Protein AF-A0A8S4SKI9-F1 (afdb_monomer)

Secondary structure (DSSP, 8-state):
---------------------------S-----TT---------------------TT--PPP---TT-TTHHHHHHHHHHHHHHHHHHHHHHHHHHHHHHHHHHHHHHHHHHHHHHHHHHHHHHHHHHHHHHHHHHHHHHHHHHH--

Structure (mmCIF, N/CA/C/O backbone):
data_AF-A0A8S4SKI9-F1
#
_entry.id   AF-A0A8S4SKI9-F1
#
loop_
_atom_site.group_PDB
_atom_site.id
_atom_site.type_symbol
_atom_site.label_atom_id
_atom_site.label_alt_id
_atom_site.label_comp_id
_atom_site.label_asym_id
_atom_site.label_entity_id
_atom_site.label_seq_id
_atom_site.pdbx_PDB_ins_code
_atom_site.Cartn_x
_atom_site.Cartn_y
_atom_site.Cartn_z
_atom_site.occupancy
_atom_site.B_iso_or_equiv
_atom_site.auth_seq_id
_atom_site.auth_comp_id
_atom_site.auth_asym_id
_atom_site.auth_atom_id
_atom_site.pdbx_PDB_model_num
ATOM 1 N N . MET A 1 1 ? -45.650 32.941 34.824 1.00 40.97 1 MET A N 1
ATOM 2 C CA . MET A 1 1 ? -46.420 32.309 33.735 1.00 40.97 1 MET A CA 1
ATOM 3 C C . MET A 1 1 ? -45.486 32.215 32.542 1.00 40.97 1 MET A C 1
ATOM 5 O O . MET A 1 1 ? -45.121 33.245 31.994 1.00 40.97 1 MET A O 1
ATOM 9 N N . ALA A 1 2 ? -44.969 31.018 32.274 1.00 40.62 2 ALA A N 1
ATOM 10 C CA . ALA A 1 2 ? -44.088 30.739 31.146 1.00 40.62 2 ALA A CA 1
ATOM 11 C C . ALA A 1 2 ? -44.945 30.420 29.910 1.00 40.62 2 ALA A C 1
ATOM 13 O O . ALA A 1 2 ? -45.910 29.674 30.041 1.00 40.62 2 ALA A O 1
ATOM 14 N N . ALA A 1 3 ? -44.603 30.991 28.757 1.00 43.38 3 ALA A N 1
ATOM 15 C CA . ALA A 1 3 ? -45.062 30.571 27.429 1.00 43.38 3 ALA A CA 1
ATOM 16 C C . ALA A 1 3 ? -44.058 31.150 26.411 1.00 43.38 3 ALA A C 1
ATOM 18 O O . ALA A 1 3 ? -44.014 32.356 26.197 1.00 43.38 3 ALA A O 1
ATOM 19 N N . GLU A 1 4 ? -42.989 30.409 26.123 1.00 47.56 4 GLU A N 1
ATOM 20 C CA . GLU A 1 4 ? -42.808 29.602 24.902 1.00 47.56 4 GLU A CA 1
ATOM 21 C C . GLU A 1 4 ? -42.239 30.415 23.726 1.00 47.56 4 GLU A C 1
ATOM 23 O O . GLU A 1 4 ? -42.942 31.029 22.931 1.00 47.56 4 GLU A O 1
ATOM 28 N N . PHE A 1 5 ? -40.906 30.387 23.624 1.00 45.38 5 PHE A N 1
ATOM 29 C CA . PHE A 1 5 ? -40.155 30.780 22.436 1.00 45.38 5 PHE A CA 1
ATOM 30 C C . PHE A 1 5 ? -40.165 29.586 21.472 1.00 45.38 5 PHE A C 1
ATOM 32 O O . PHE A 1 5 ? -39.413 28.626 21.644 1.00 45.38 5 PHE A O 1
ATOM 39 N N . SER A 1 6 ? -41.066 29.599 20.490 1.00 50.16 6 SER A N 1
ATOM 40 C CA . SER A 1 6 ? -41.188 28.533 19.495 1.00 50.16 6 SER A CA 1
ATOM 41 C C . SER A 1 6 ? -40.003 28.567 18.522 1.00 50.16 6 SER A C 1
ATOM 43 O O . SER A 1 6 ? -40.017 29.283 17.519 1.00 50.16 6 SER A O 1
ATOM 45 N N . ALA A 1 7 ? -38.961 27.790 18.812 1.00 52.97 7 ALA A N 1
ATOM 46 C CA . ALA A 1 7 ? -37.891 27.522 17.862 1.00 52.97 7 ALA A CA 1
ATOM 47 C C . ALA A 1 7 ? -38.404 26.553 16.781 1.00 52.97 7 ALA A C 1
ATOM 49 O O . ALA A 1 7 ? -38.534 25.350 17.009 1.00 52.97 7 ALA A O 1
ATOM 50 N N . ASN A 1 8 ? -38.687 27.088 15.590 1.00 53.34 8 ASN A N 1
ATOM 51 C CA . ASN A 1 8 ? -38.921 26.309 14.375 1.00 53.34 8 ASN A CA 1
ATOM 52 C C . ASN A 1 8 ? -37.626 25.594 13.969 1.00 53.34 8 ASN A C 1
ATOM 54 O O . ASN A 1 8 ? -36.826 26.105 13.186 1.00 53.34 8 ASN A O 1
ATOM 58 N N . ILE A 1 9 ? -37.402 24.401 14.514 1.00 46.56 9 ILE A N 1
ATOM 59 C CA . ILE A 1 9 ? -36.329 23.517 14.065 1.00 46.56 9 ILE A CA 1
ATOM 60 C C . ILE A 1 9 ? -36.871 22.735 12.871 1.00 46.56 9 ILE A C 1
ATOM 62 O O . ILE A 1 9 ? -37.560 21.724 13.023 1.00 46.56 9 ILE A O 1
ATOM 66 N N . SER A 1 10 ? -36.567 23.225 11.671 1.00 52.53 10 SER A N 1
ATOM 67 C CA . SER A 1 10 ? -36.769 22.501 10.417 1.00 52.53 10 SER A CA 1
ATOM 68 C C . SER A 1 10 ? -36.073 21.143 10.502 1.00 52.53 10 SER A C 1
ATOM 70 O O . SER A 1 10 ? -34.849 21.044 10.424 1.00 52.53 10 SER A O 1
ATOM 72 N N . ARG A 1 11 ? -36.856 20.078 10.688 1.00 50.38 11 ARG A N 1
ATOM 73 C CA . ARG A 1 11 ? -36.375 18.695 10.642 1.00 50.38 11 ARG A CA 1
ATOM 74 C C . ARG A 1 11 ? -36.027 18.365 9.193 1.00 50.38 11 ARG A C 1
ATOM 76 O O . ARG A 1 11 ? -36.901 18.008 8.407 1.00 50.38 11 ARG A O 1
ATOM 83 N N . SER A 1 12 ? -34.756 18.497 8.826 1.00 55.84 12 SER A N 1
ATOM 84 C CA . SER A 1 12 ? -34.256 17.923 7.582 1.00 55.84 12 SER A CA 1
ATOM 85 C C . SER A 1 12 ? -34.350 16.400 7.689 1.00 55.84 12 SER A C 1
ATOM 87 O O . SER A 1 12 ? -33.725 15.757 8.532 1.00 55.84 12 SER A O 1
ATOM 89 N N . SER A 1 13 ? -35.216 15.831 6.854 1.00 52.59 13 SER A N 1
ATOM 90 C CA . SER A 1 13 ? -35.359 14.396 6.631 1.00 52.59 13 SER A CA 1
ATOM 91 C C . SER A 1 13 ? -33.989 13.805 6.291 1.00 52.59 13 SER A C 1
ATOM 93 O O . SER A 1 13 ? -33.505 13.963 5.167 1.00 52.59 13 SER A O 1
ATOM 95 N N . ARG A 1 14 ? -33.351 13.127 7.254 1.00 56.81 14 ARG A N 1
ATOM 96 C CA . ARG A 1 14 ? -32.158 12.318 6.992 1.00 56.81 14 ARG A CA 1
ATOM 97 C C . ARG A 1 14 ? -32.567 11.207 6.035 1.00 56.81 14 ARG A C 1
ATOM 99 O O . ARG A 1 14 ? -33.349 10.329 6.380 1.00 56.81 14 ARG A O 1
ATOM 106 N N . LYS A 1 15 ? -32.070 11.298 4.807 1.00 54.28 15 LYS A N 1
ATOM 107 C CA . LYS A 1 15 ? -32.186 10.252 3.799 1.00 54.28 15 LYS A CA 1
ATOM 108 C C . LYS A 1 15 ? -31.424 9.040 4.343 1.00 54.28 15 LYS A C 1
ATOM 110 O O . LYS A 1 15 ? -30.226 9.156 4.594 1.00 54.28 15 LYS A O 1
ATOM 115 N N . ASN A 1 16 ? -32.127 7.937 4.596 1.00 48.81 16 ASN A N 1
ATOM 116 C CA . ASN A 1 16 ? -31.520 6.686 5.048 1.00 48.81 16 ASN A CA 1
ATOM 117 C C . ASN A 1 16 ? -30.411 6.289 4.066 1.00 48.81 16 ASN A C 1
ATOM 119 O O . ASN A 1 16 ? -30.659 6.180 2.864 1.00 48.81 16 ASN A O 1
ATOM 123 N N . SER A 1 17 ? -29.190 6.124 4.573 1.00 58.09 17 SER A N 1
ATOM 124 C CA . SER A 1 17 ? -28.111 5.490 3.828 1.00 58.09 17 SER A CA 1
ATOM 125 C C . SER A 1 17 ? -28.450 4.012 3.710 1.00 58.09 17 SER A C 1
ATOM 127 O O . SER A 1 17 ? -28.455 3.288 4.706 1.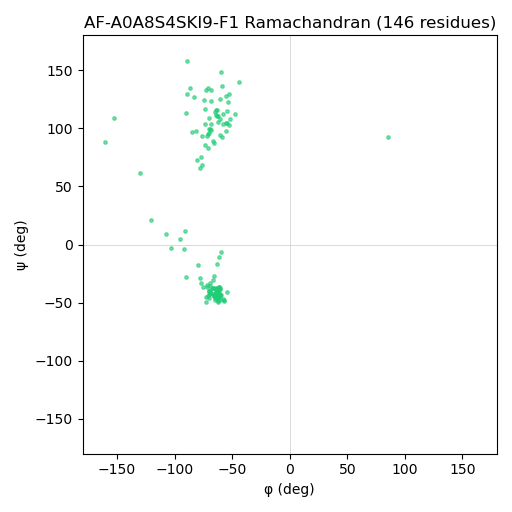00 58.09 17 SER A O 1
ATOM 129 N N . ASP A 1 18 ? -28.789 3.613 2.494 1.00 50.94 18 ASP A N 1
ATOM 130 C CA . ASP A 1 18 ? -29.051 2.242 2.091 1.00 50.94 18 ASP A CA 1
ATOM 131 C C . ASP A 1 18 ? -27.739 1.445 2.187 1.00 50.94 18 ASP A C 1
ATOM 133 O O . ASP A 1 18 ? -26.929 1.429 1.260 1.00 50.94 18 ASP A O 1
ATOM 137 N N . TYR A 1 19 ? -27.473 0.860 3.358 1.00 50.81 19 TYR A N 1
ATOM 138 C CA . TYR A 1 19 ? -26.439 -0.159 3.523 1.00 50.81 19 TYR A CA 1
ATOM 139 C C . TYR A 1 19 ? -26.991 -1.474 2.974 1.00 50.81 19 TYR A C 1
ATOM 141 O O . TYR A 1 19 ? -27.392 -2.366 3.715 1.00 50.81 19 TYR A O 1
ATOM 149 N N . THR A 1 20 ? -27.043 -1.581 1.647 1.00 61.47 20 THR A N 1
ATOM 150 C CA . THR A 1 20 ? -27.099 -2.893 1.011 1.00 61.47 20 THR A CA 1
ATOM 151 C C . THR A 1 20 ? -25.708 -3.505 1.127 1.00 61.47 20 THR A C 1
ATOM 153 O O . THR A 1 20 ? -24.767 -2.946 0.555 1.00 61.47 20 THR A O 1
ATOM 156 N N . ASP A 1 21 ? -25.579 -4.627 1.836 1.00 59.78 21 ASP A N 1
ATOM 157 C CA . ASP A 1 21 ? -24.421 -5.518 1.728 1.00 59.78 21 ASP A CA 1
ATOM 158 C C . ASP A 1 21 ? -24.268 -5.909 0.256 1.00 59.78 21 ASP A C 1
ATOM 160 O O . ASP A 1 21 ? -24.990 -6.756 -0.270 1.00 59.78 21 ASP A O 1
ATOM 164 N N . LYS A 1 22 ? -23.377 -5.217 -0.453 1.00 61.88 22 LYS A N 1
ATOM 165 C CA . LYS A 1 22 ? -22.989 -5.614 -1.799 1.00 61.88 22 LYS A CA 1
ATOM 166 C C . LYS A 1 22 ? -21.804 -6.543 -1.641 1.00 61.88 22 LYS A C 1
ATOM 168 O O . LYS A 1 22 ? -20.742 -6.103 -1.202 1.00 61.88 22 LYS A O 1
ATOM 173 N N . GLU A 1 23 ? -22.011 -7.812 -1.984 1.00 64.81 23 GLU A N 1
ATOM 174 C CA . GLU A 1 23 ? -20.919 -8.761 -2.181 1.00 64.81 23 GLU A CA 1
ATOM 175 C C . GLU A 1 23 ? -19.797 -8.102 -3.001 1.00 64.81 23 GLU A C 1
ATOM 177 O O . GLU A 1 23 ? -20.077 -7.331 -3.933 1.00 64.81 23 GLU A O 1
ATOM 182 N N . PRO A 1 24 ? -18.525 -8.350 -2.642 1.00 65.94 24 PRO A N 1
ATOM 183 C CA . PRO A 1 24 ? -17.403 -7.746 -3.339 1.00 65.94 24 PRO A CA 1
ATOM 184 C C . PRO A 1 24 ? -17.452 -8.140 -4.823 1.00 65.94 24 PRO A C 1
ATOM 186 O O . PRO A 1 24 ? -17.717 -9.302 -5.133 1.00 65.94 24 PRO A O 1
ATOM 189 N N . PRO A 1 25 ? -17.209 -7.197 -5.754 1.00 67.19 25 PRO A N 1
ATOM 190 C CA . PRO A 1 25 ? -17.274 -7.495 -7.175 1.00 67.19 25 PRO A CA 1
ATOM 191 C C . PRO A 1 25 ? -16.245 -8.572 -7.519 1.00 67.19 25 PRO A C 1
ATOM 193 O O . PRO A 1 25 ? -15.055 -8.412 -7.227 1.00 67.19 25 PRO A O 1
ATOM 196 N N . ASP A 1 26 ? -16.722 -9.652 -8.139 1.00 69.75 26 ASP A N 1
ATOM 197 C CA . ASP A 1 26 ? -15.884 -10.724 -8.662 1.00 69.75 26 ASP A CA 1
ATOM 198 C C . ASP A 1 26 ? -14.840 -10.110 -9.606 1.00 69.75 26 ASP A C 1
ATOM 200 O O . ASP A 1 26 ? -15.159 -9.451 -10.599 1.00 69.75 26 ASP A O 1
ATOM 204 N N . ARG A 1 27 ? -13.571 -10.222 -9.209 1.00 62.78 27 ARG A N 1
ATOM 205 C CA . ARG A 1 27 ? -12.427 -9.556 -9.848 1.00 62.78 27 ARG A CA 1
ATOM 206 C C . ARG A 1 27 ? -11.797 -10.423 -10.935 1.00 62.78 27 ARG A C 1
ATOM 208 O O . ARG A 1 27 ? -10.694 -10.122 -11.397 1.00 62.78 27 ARG A O 1
ATOM 215 N N . SER A 1 28 ? -12.468 -11.505 -11.320 1.00 66.31 28 SER A N 1
ATOM 216 C CA . SER A 1 28 ? -12.053 -12.348 -12.428 1.00 66.31 28 SER A CA 1
ATOM 217 C C . SER A 1 28 ? -12.266 -11.617 -13.769 1.00 66.31 28 SER A C 1
ATOM 219 O O . SER A 1 28 ? -13.284 -10.954 -13.980 1.00 66.31 28 SER A O 1
ATOM 221 N N . PRO A 1 29 ? -11.284 -11.644 -14.689 1.00 66.12 29 PRO A N 1
ATOM 222 C CA . PRO A 1 29 ? -11.435 -11.014 -15.993 1.00 66.12 29 PRO A CA 1
ATOM 223 C C . PRO A 1 29 ? -12.473 -11.777 -16.824 1.00 66.12 29 PRO A C 1
ATOM 225 O O . PRO A 1 29 ? -12.327 -12.972 -17.076 1.00 66.12 29 PRO A O 1
ATOM 228 N N . ASN A 1 30 ? -13.505 -11.071 -17.289 1.00 67.00 30 ASN A N 1
ATOM 229 C CA . ASN A 1 30 ? -14.498 -11.628 -18.205 1.00 67.00 30 ASN A CA 1
ATOM 230 C C . ASN A 1 30 ? -13.861 -11.858 -19.581 1.00 67.00 30 ASN A C 1
ATOM 232 O O . ASN A 1 30 ? -13.714 -10.925 -20.374 1.00 67.00 30 ASN A O 1
ATOM 236 N N . PHE A 1 31 ? -13.468 -13.098 -19.868 1.00 62.44 31 PHE A N 1
ATOM 237 C CA . PHE A 1 31 ? -13.029 -13.487 -21.204 1.00 62.44 31 PHE A CA 1
ATOM 238 C C . PHE A 1 31 ? -14.219 -13.463 -22.168 1.00 62.44 31 PHE A C 1
ATOM 240 O O . PHE A 1 31 ? -15.291 -13.983 -21.865 1.00 62.44 31 PHE A O 1
ATOM 247 N N . ILE A 1 32 ? -14.020 -12.859 -23.340 1.00 69.81 32 ILE A N 1
ATOM 248 C CA . ILE A 1 32 ? -14.992 -12.878 -24.437 1.00 69.81 32 ILE A CA 1
ATOM 249 C C . ILE A 1 32 ? -15.152 -14.341 -24.868 1.00 69.81 32 ILE A C 1
ATOM 251 O O . ILE A 1 32 ? -14.217 -14.930 -25.408 1.00 69.81 32 ILE A O 1
ATOM 255 N N . THR A 1 33 ? -16.308 -14.940 -24.596 1.00 68.69 33 THR A N 1
ATOM 256 C CA . THR A 1 33 ? -16.660 -16.268 -25.108 1.00 68.69 33 THR A CA 1
ATOM 257 C C . THR A 1 33 ? -17.357 -16.122 -26.457 1.00 68.69 33 THR A C 1
ATOM 259 O O . THR A 1 33 ? -17.927 -15.077 -26.766 1.00 68.69 33 THR A O 1
ATOM 262 N N . GLU A 1 34 ? -17.357 -17.175 -27.277 1.00 68.50 34 GLU A N 1
ATOM 263 C CA . GLU A 1 34 ? -17.972 -17.166 -28.620 1.00 68.50 34 GLU A CA 1
ATOM 264 C C . GLU A 1 34 ? -19.487 -16.862 -28.620 1.00 68.50 34 GLU A C 1
ATOM 266 O O . GLU A 1 34 ? -20.092 -16.690 -29.674 1.00 68.50 34 GLU A O 1
ATOM 271 N N . GLN A 1 35 ? -20.102 -16.778 -27.438 1.00 59.06 35 GLN A N 1
ATOM 272 C CA . GLN A 1 35 ? -21.525 -16.533 -27.220 1.00 59.06 35 GLN A CA 1
ATOM 273 C C . GLN A 1 35 ? -21.827 -15.091 -26.780 1.00 59.06 35 GLN A C 1
ATOM 275 O O . GLN A 1 35 ? -22.995 -14.743 -26.617 1.00 59.06 35 GLN A O 1
ATOM 280 N N . THR A 1 36 ? -20.817 -14.231 -26.582 1.00 63.84 36 THR A N 1
ATOM 281 C CA . THR A 1 36 ? -21.069 -12.818 -26.274 1.00 63.84 36 THR A CA 1
ATOM 282 C C . THR A 1 36 ? -21.480 -12.082 -27.545 1.00 63.84 36 THR A C 1
ATOM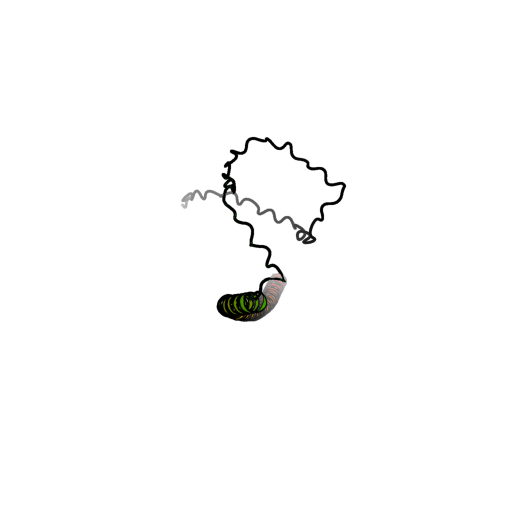 284 O O . THR A 1 36 ? -20.644 -11.615 -28.321 1.00 63.84 36 THR A O 1
ATOM 287 N N . GLU A 1 37 ? -22.785 -11.986 -27.773 1.00 67.94 37 GLU A N 1
ATOM 288 C CA . GLU A 1 37 ? -23.339 -11.159 -28.836 1.00 67.94 37 GLU A CA 1
ATOM 289 C C . GLU A 1 37 ? -23.220 -9.669 -28.484 1.00 67.94 37 GLU A C 1
ATOM 291 O O . GLU A 1 37 ? -23.515 -9.221 -27.374 1.00 67.94 37 GLU A O 1
ATOM 296 N N . PHE A 1 38 ? -22.744 -8.875 -29.441 1.00 63.06 38 PHE A N 1
ATOM 297 C CA . PHE A 1 38 ? -22.594 -7.434 -29.276 1.00 63.06 38 PHE A CA 1
ATOM 298 C C . PHE A 1 38 ? -23.975 -6.760 -29.249 1.00 63.06 38 PHE A C 1
ATOM 300 O O . PHE A 1 38 ? -24.546 -6.429 -30.290 1.00 63.06 38 PHE A O 1
ATOM 307 N N . VAL A 1 39 ? -24.517 -6.525 -28.052 1.00 66.00 39 VAL A N 1
ATOM 308 C CA . VAL A 1 39 ? -25.792 -5.815 -27.860 1.00 66.00 39 VAL A CA 1
ATOM 309 C C . VAL A 1 39 ? -25.558 -4.304 -27.948 1.00 66.00 39 VAL A C 1
ATOM 311 O O . VAL A 1 39 ? -25.571 -3.573 -26.962 1.00 66.00 39 VAL A O 1
ATOM 314 N N . GLY A 1 40 ? -25.304 -3.814 -29.158 1.00 57.34 40 GLY A N 1
ATOM 315 C CA . GLY A 1 40 ? -25.127 -2.390 -29.413 1.00 57.34 40 GLY A CA 1
ATOM 316 C C . GLY A 1 40 ? -25.515 -2.018 -30.836 1.00 57.34 40 GLY A C 1
ATOM 317 O O . GLY A 1 40 ? -24.793 -2.311 -31.785 1.00 57.34 40 GLY A O 1
ATOM 318 N N . LYS A 1 41 ? -26.632 -1.304 -31.016 1.00 65.12 41 LYS A N 1
ATOM 319 C CA . LYS A 1 41 ? -26.925 -0.631 -32.292 1.00 65.12 41 LYS A CA 1
ATOM 320 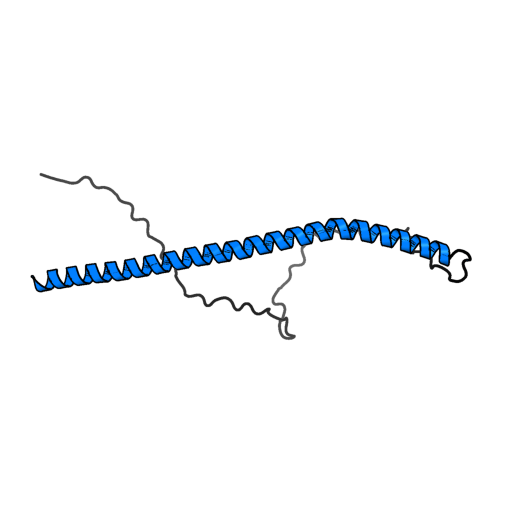C C . LYS A 1 41 ? -26.006 0.587 -32.413 1.00 65.12 41 LYS A C 1
ATOM 322 O O . LYS A 1 41 ? -26.363 1.690 -32.008 1.00 65.12 41 LYS A O 1
ATOM 327 N N . GLY A 1 42 ? -24.793 0.376 -32.919 1.00 51.81 42 GLY A N 1
ATOM 328 C CA . GLY A 1 42 ? -23.816 1.440 -33.139 1.00 51.81 42 GLY A CA 1
ATOM 329 C C . GLY A 1 42 ? -24.331 2.467 -34.149 1.00 51.81 42 GLY A C 1
ATOM 330 O O . GLY A 1 42 ? -24.356 2.211 -35.349 1.00 51.81 42 GLY A O 1
ATOM 331 N N . SER A 1 43 ? -24.728 3.648 -33.674 1.00 58.72 43 SER A N 1
ATOM 332 C CA . SER A 1 43 ? -24.993 4.810 -34.525 1.00 58.72 43 SER A CA 1
ATOM 333 C C . SER A 1 43 ? -23.669 5.307 -35.115 1.00 58.72 43 SER A C 1
ATOM 335 O O . SER A 1 43 ? -22.855 5.926 -34.430 1.00 58.72 43 SER A O 1
ATOM 337 N N . THR A 1 44 ? -23.413 5.015 -36.392 1.00 54.91 44 THR A N 1
ATOM 338 C CA . THR A 1 44 ? -22.175 5.393 -37.091 1.00 54.91 44 THR A CA 1
ATOM 339 C C . THR A 1 44 ? -22.194 6.868 -37.502 1.00 54.91 44 THR A C 1
ATOM 341 O O . THR A 1 44 ? -22.227 7.198 -38.687 1.00 54.91 44 THR A O 1
ATOM 344 N N . LYS A 1 45 ? -22.186 7.787 -36.537 1.00 58.75 45 LYS A N 1
ATOM 345 C CA . LYS A 1 45 ? -21.934 9.212 -36.800 1.00 58.75 45 LYS A CA 1
ATOM 346 C C . LYS A 1 45 ? -20.873 9.748 -35.849 1.00 58.75 45 LYS A C 1
ATOM 348 O O . LYS A 1 45 ? -21.117 10.661 -35.073 1.00 58.75 45 LYS A O 1
ATOM 353 N N . THR A 1 46 ? -19.673 9.184 -35.922 1.00 54.38 46 THR A N 1
ATOM 354 C CA . THR A 1 46 ? -18.485 9.841 -35.374 1.00 54.38 46 THR A CA 1
ATOM 355 C C . THR A 1 46 ? -17.877 10.723 -36.464 1.00 54.38 46 THR A C 1
ATOM 357 O O . THR A 1 46 ? -17.694 10.278 -37.603 1.00 54.38 46 THR A O 1
ATOM 360 N N . LEU A 1 47 ? -17.601 11.995 -36.144 1.00 58.38 47 LEU A N 1
ATOM 361 C CA . LEU A 1 47 ? -16.784 12.867 -36.990 1.00 58.38 47 LEU A CA 1
ATOM 362 C C . LEU A 1 47 ? -15.445 12.158 -37.205 1.00 58.38 47 LEU A C 1
ATOM 364 O O . LEU A 1 47 ? -14.606 12.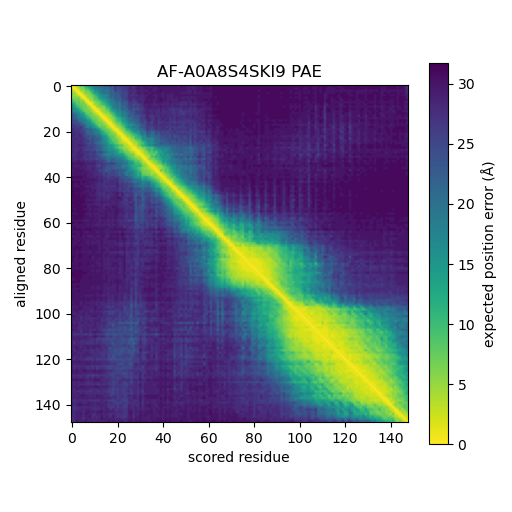085 -36.307 1.00 58.38 47 LEU A O 1
ATOM 368 N N . LYS A 1 48 ? -15.252 11.587 -38.395 1.00 56.06 48 LYS A N 1
ATOM 369 C CA . LYS A 1 48 ? -13.981 10.977 -38.767 1.00 56.06 48 LYS A CA 1
ATOM 370 C C . LYS A 1 48 ? -12.976 12.112 -38.909 1.00 56.06 48 LYS A C 1
ATOM 372 O O . LYS A 1 48 ? -12.922 12.753 -39.956 1.00 56.06 48 LYS A O 1
ATOM 377 N N . HIS A 1 49 ? -12.167 12.342 -37.876 1.00 52.78 49 HIS A N 1
ATOM 378 C CA . HIS A 1 49 ? -10.905 13.052 -38.031 1.00 52.78 49 HIS A CA 1
ATOM 379 C C . HIS A 1 49 ? -10.080 12.214 -39.007 1.00 52.78 49 HIS A C 1
ATOM 381 O O . HIS A 1 49 ? -9.478 11.199 -38.650 1.00 52.78 49 HIS A O 1
ATOM 387 N N . ARG A 1 50 ? -10.161 12.564 -40.293 1.00 57.22 50 ARG A N 1
ATOM 388 C CA . ARG A 1 50 ? -9.452 11.880 -41.364 1.00 57.22 50 ARG A CA 1
ATOM 389 C C . ARG A 1 50 ? -7.984 12.253 -41.176 1.00 57.22 50 ARG A C 1
ATOM 391 O O . ARG A 1 50 ? -7.512 13.215 -41.766 1.00 57.22 50 ARG A O 1
ATOM 398 N N . ARG A 1 51 ? -7.278 11.537 -40.289 1.00 57.06 51 ARG A N 1
ATOM 399 C CA . ARG A 1 51 ? -5.816 11.569 -40.212 1.00 57.06 51 ARG A CA 1
ATOM 400 C C . ARG A 1 51 ? -5.337 11.291 -41.627 1.00 57.06 51 ARG A C 1
ATOM 402 O O . ARG A 1 51 ? -5.512 10.186 -42.143 1.00 57.06 51 ARG A O 1
ATOM 409 N N . THR A 1 52 ? -4.812 12.319 -42.276 1.00 55.44 52 THR A N 1
ATOM 410 C CA . THR A 1 52 ? -4.086 12.212 -43.530 1.00 55.44 52 THR A CA 1
ATOM 411 C C . THR A 1 52 ? -2.916 11.280 -43.266 1.00 55.44 52 THR A C 1
ATOM 413 O O . THR A 1 52 ? -1.873 11.697 -42.775 1.00 55.44 52 THR A O 1
ATOM 416 N N . ARG A 1 53 ? -3.108 9.981 -43.524 1.00 57.06 53 ARG A N 1
ATOM 417 C CA . ARG A 1 53 ? -1.998 9.049 -43.703 1.00 57.06 53 ARG A CA 1
ATOM 418 C C . ARG A 1 53 ? -1.204 9.631 -44.859 1.00 57.06 53 ARG A C 1
ATOM 420 O O . ARG A 1 53 ? -1.670 9.581 -45.997 1.00 57.06 53 ARG A O 1
ATOM 427 N N . SER A 1 54 ? -0.078 10.264 -44.547 1.00 55.84 54 SER A N 1
ATOM 428 C CA . SER A 1 54 ? 0.857 10.792 -45.528 1.00 55.84 54 SER A CA 1
ATOM 429 C C . SER A 1 54 ? 1.100 9.699 -46.557 1.00 55.84 54 SER A C 1
ATOM 431 O O . SER A 1 54 ? 1.615 8.629 -46.224 1.00 55.84 54 SER A O 1
ATOM 433 N N . ARG A 1 55 ? 0.640 9.924 -47.792 1.00 57.47 55 ARG A N 1
ATOM 434 C CA . ARG A 1 55 ? 0.960 9.045 -48.912 1.00 57.47 55 ARG A CA 1
ATOM 435 C C . ARG A 1 55 ? 2.476 9.047 -48.998 1.00 57.47 55 ARG A C 1
ATOM 437 O O . ARG A 1 55 ? 3.076 10.083 -49.266 1.00 57.47 55 ARG A O 1
ATOM 444 N N . SER A 1 56 ? 3.095 7.917 -48.693 1.00 59.19 56 SER A N 1
ATOM 445 C CA . SER A 1 56 ? 4.541 7.785 -48.694 1.00 59.19 56 SER A CA 1
ATOM 446 C C . SER A 1 56 ? 5.060 7.681 -50.124 1.00 59.19 56 SER A C 1
ATOM 448 O O . SER A 1 56 ? 5.512 6.622 -50.541 1.00 59.19 56 SER A O 1
ATOM 450 N N . GLY A 1 57 ? 4.955 8.767 -50.888 1.00 62.25 57 GLY A N 1
ATOM 451 C CA . GLY A 1 57 ? 5.499 8.837 -52.245 1.00 62.25 57 GLY A CA 1
ATOM 452 C C . GLY A 1 57 ? 7.028 8.767 -52.270 1.00 62.25 57 GLY A C 1
ATOM 453 O O . GLY A 1 57 ? 7.586 8.254 -53.227 1.00 62.25 57 GLY A O 1
ATOM 454 N N . ASN A 1 58 ? 7.694 9.194 -51.187 1.00 67.50 58 ASN A N 1
ATOM 455 C CA . ASN A 1 58 ? 9.158 9.310 -51.114 1.00 67.50 58 ASN A CA 1
ATOM 456 C C . ASN A 1 58 ? 9.794 8.456 -50.001 1.00 67.50 58 ASN A C 1
ATOM 458 O O . ASN A 1 58 ? 10.906 8.749 -49.562 1.00 67.50 58 ASN A O 1
ATOM 462 N N . ARG A 1 59 ? 9.113 7.414 -49.500 1.00 59.47 59 ARG A N 1
ATOM 463 C CA . ARG A 1 59 ? 9.774 6.463 -48.591 1.00 59.47 59 ARG A CA 1
ATOM 464 C C . ARG A 1 59 ? 10.793 5.668 -49.402 1.00 59.47 59 ARG A C 1
ATOM 466 O O . ARG A 1 59 ? 10.415 4.729 -50.092 1.00 59.47 59 ARG A O 1
ATOM 473 N N . LYS A 1 60 ? 12.068 6.055 -49.320 1.00 68.31 60 LYS A N 1
ATOM 474 C CA . LYS A 1 60 ? 13.173 5.206 -49.766 1.00 68.31 60 LYS A CA 1
ATOM 475 C C . LYS A 1 60 ? 13.159 3.961 -48.865 1.00 68.31 60 LYS A C 1
ATOM 477 O O . LYS A 1 60 ? 13.286 4.133 -47.650 1.00 68.31 60 LYS A O 1
ATOM 482 N N . PRO A 1 61 ? 12.911 2.748 -49.392 1.00 57.12 61 PRO A N 1
ATOM 483 C CA . PRO A 1 61 ? 13.123 1.542 -48.602 1.00 57.12 61 PRO A CA 1
ATOM 484 C C . PRO A 1 61 ? 14.603 1.498 -48.188 1.00 57.12 61 PRO A C 1
ATOM 486 O O . PRO A 1 61 ? 15.436 2.027 -48.932 1.00 57.12 61 PRO A O 1
ATOM 489 N N . PRO A 1 62 ? 14.943 0.925 -47.019 1.00 63.25 62 PRO A N 1
ATOM 490 C CA . PRO A 1 62 ? 16.344 0.696 -46.688 1.00 63.25 62 PRO A CA 1
ATOM 491 C C . PRO A 1 62 ? 16.974 -0.077 -47.848 1.00 63.25 62 PRO A C 1
ATOM 493 O O . PRO A 1 62 ? 16.380 -1.043 -48.337 1.00 63.25 62 PRO A O 1
ATOM 496 N N . ALA A 1 63 ? 18.115 0.405 -48.343 1.00 71.19 63 ALA A N 1
ATOM 497 C CA . ALA A 1 63 ? 18.854 -0.304 -49.375 1.00 71.19 63 ALA A CA 1
ATOM 498 C C . ALA A 1 63 ? 19.122 -1.723 -48.856 1.00 71.19 63 ALA A C 1
ATOM 500 O O . ALA A 1 63 ? 19.567 -1.893 -47.720 1.00 71.19 63 ALA A O 1
ATOM 501 N N . LEU A 1 64 ? 18.764 -2.737 -49.646 1.00 63.09 64 LEU A N 1
ATOM 502 C CA . LEU A 1 64 ? 19.109 -4.114 -49.319 1.00 63.09 64 LEU A CA 1
ATOM 503 C C . LEU A 1 64 ? 20.634 -4.191 -49.350 1.00 63.09 64 LEU A C 1
ATOM 505 O O . LEU A 1 64 ? 21.223 -4.024 -50.415 1.00 63.09 64 LEU A O 1
ATOM 509 N N . LEU A 1 65 ? 21.248 -4.374 -48.181 1.00 56.78 65 LEU A N 1
ATOM 510 C CA . LEU A 1 65 ? 22.691 -4.529 -48.051 1.00 56.78 65 LEU A CA 1
ATOM 511 C C . LEU A 1 65 ? 23.099 -5.766 -48.858 1.00 56.78 65 LEU A C 1
ATOM 513 O O . LEU A 1 65 ? 22.746 -6.894 -48.503 1.00 56.78 65 LEU A O 1
ATOM 517 N N . SER A 1 66 ? 23.755 -5.545 -49.995 1.00 59.25 66 SER A N 1
ATOM 518 C CA . SER A 1 66 ? 24.219 -6.632 -50.847 1.00 59.25 66 SER A CA 1
ATOM 519 C C . SER A 1 66 ? 25.429 -7.270 -50.180 1.00 59.25 66 SER A C 1
ATOM 521 O O . SER A 1 66 ? 26.416 -6.592 -49.926 1.00 59.25 66 SER A O 1
ATOM 523 N N . LEU A 1 67 ? 25.387 -8.581 -49.938 1.00 59.75 67 LEU A N 1
ATOM 524 C CA . LEU A 1 67 ? 26.526 -9.340 -49.393 1.00 59.75 67 LEU A CA 1
ATOM 525 C C . LEU A 1 67 ? 27.769 -9.307 -50.305 1.00 59.75 67 LEU A C 1
ATOM 527 O O . LEU A 1 67 ? 28.831 -9.779 -49.917 1.00 59.75 67 LEU A O 1
ATOM 531 N N . SER A 1 68 ? 27.611 -8.808 -51.531 1.00 61.66 68 SER A N 1
ATOM 532 C CA . SER A 1 68 ? 28.658 -8.638 -52.535 1.00 61.66 68 SER A CA 1
ATOM 533 C C . SER A 1 68 ? 29.275 -7.236 -52.548 1.00 61.66 68 SER A C 1
ATOM 535 O O . SER A 1 68 ? 30.013 -6.933 -53.479 1.00 61.66 68 SER A O 1
ATOM 537 N N . ASP A 1 69 ? 28.895 -6.357 -51.617 1.00 71.19 69 ASP A N 1
ATOM 538 C CA . ASP A 1 69 ? 29.478 -5.020 -51.506 1.00 71.19 69 ASP A CA 1
ATOM 539 C C . ASP A 1 69 ? 30.781 -5.106 -50.702 1.00 71.19 69 ASP A C 1
ATOM 541 O O . ASP A 1 69 ? 30.801 -5.665 -49.603 1.00 71.19 69 ASP A O 1
ATOM 545 N N . GLU A 1 70 ? 31.875 -4.580 -51.248 1.00 74.81 70 GLU A N 1
ATOM 546 C CA . GLU A 1 70 ? 33.229 -4.724 -50.680 1.00 74.81 70 GLU A CA 1
ATOM 547 C C . GLU A 1 70 ? 33.366 -4.071 -49.289 1.00 74.81 70 GLU A C 1
ATOM 549 O O . GLU A 1 70 ? 34.268 -4.406 -48.524 1.00 74.81 70 GLU A O 1
ATOM 554 N N . ASN A 1 71 ? 32.425 -3.198 -48.920 1.00 73.62 71 ASN A N 1
ATOM 555 C CA . ASN A 1 71 ? 32.365 -2.517 -47.627 1.00 73.62 71 ASN A CA 1
ATOM 556 C C . ASN A 1 71 ? 31.242 -3.041 -46.710 1.00 73.62 71 ASN A C 1
ATOM 558 O O . ASN A 1 71 ? 31.006 -2.477 -45.646 1.00 73.62 71 ASN A O 1
ATOM 562 N N . PHE A 1 72 ? 30.569 -4.146 -47.062 1.00 75.62 72 PHE A N 1
ATOM 563 C CA . PHE A 1 72 ? 29.433 -4.682 -46.296 1.00 75.62 72 PHE A CA 1
ATOM 564 C C . PHE A 1 72 ? 29.758 -4.935 -44.814 1.00 75.62 72 PHE A C 1
ATOM 566 O O . PHE A 1 72 ? 28.940 -4.663 -43.935 1.00 75.62 72 PHE A O 1
ATOM 573 N N . PHE A 1 73 ? 30.950 -5.461 -44.528 1.00 77.50 73 PHE A N 1
ATOM 574 C CA . PHE A 1 73 ? 31.371 -5.742 -43.154 1.00 77.50 73 PHE A CA 1
ATOM 575 C C . PHE A 1 73 ? 31.688 -4.470 -42.362 1.00 77.50 73 PHE A C 1
ATOM 577 O O . PHE A 1 73 ? 31.388 -4.419 -41.173 1.00 77.50 73 PHE A O 1
ATOM 584 N N . GLU A 1 74 ? 32.238 -3.451 -43.021 1.00 80.88 74 GLU A N 1
ATOM 585 C CA . GLU A 1 74 ? 32.564 -2.153 -42.423 1.00 80.88 74 GLU A CA 1
ATOM 586 C C . GLU A 1 74 ? 31.281 -1.371 -42.097 1.00 80.88 74 GLU A C 1
ATOM 588 O O . GLU A 1 74 ? 31.085 -0.943 -40.962 1.00 80.88 74 GLU A O 1
ATOM 593 N N . ASP A 1 75 ? 30.331 -1.327 -43.035 1.00 80.75 75 ASP A N 1
ATOM 594 C CA . ASP A 1 75 ? 29.020 -0.697 -42.839 1.00 80.75 75 ASP A CA 1
ATOM 595 C C . ASP A 1 75 ? 28.199 -1.384 -41.736 1.00 80.75 75 ASP A C 1
ATOM 597 O O . ASP A 1 75 ? 27.484 -0.734 -40.965 1.00 80.75 75 ASP A O 1
ATOM 601 N N . LEU A 1 76 ? 28.285 -2.716 -41.642 1.00 83.25 76 LEU A N 1
ATOM 602 C CA . LEU A 1 76 ? 27.616 -3.473 -40.587 1.00 83.25 76 LEU A CA 1
ATOM 603 C C . LEU A 1 76 ? 28.257 -3.212 -39.221 1.00 83.25 76 LEU A C 1
ATOM 605 O O . LEU A 1 76 ? 27.538 -3.087 -38.228 1.00 83.25 76 LEU A O 1
ATOM 609 N N . GLU A 1 77 ? 29.585 -3.127 -39.163 1.00 84.31 77 GLU A N 1
ATOM 610 C CA . GLU A 1 77 ? 30.314 -2.798 -37.940 1.00 84.31 77 GLU A CA 1
ATOM 611 C C . GLU A 1 77 ? 29.951 -1.391 -37.448 1.00 84.31 77 GLU A C 1
ATOM 613 O O . GLU A 1 77 ? 29.632 -1.214 -36.268 1.00 84.31 77 GLU A O 1
ATOM 618 N N . ASP A 1 78 ? 29.903 -0.413 -38.350 1.00 85.31 78 ASP A N 1
ATOM 619 C CA . ASP A 1 78 ? 29.491 0.955 -38.040 1.00 85.31 78 ASP A CA 1
ATOM 620 C C . ASP A 1 78 ? 28.027 1.024 -37.598 1.00 85.31 78 ASP A C 1
ATOM 622 O O . ASP A 1 78 ? 27.705 1.670 -36.597 1.00 85.31 78 ASP A O 1
ATOM 626 N N . TYR A 1 79 ? 27.130 0.289 -38.257 1.00 85.50 79 TYR A N 1
ATOM 627 C CA . TYR A 1 79 ? 25.737 0.193 -37.828 1.00 85.50 79 TYR A CA 1
ATOM 628 C C . TYR A 1 79 ? 25.605 -0.422 -36.428 1.00 85.50 79 TYR A C 1
ATOM 630 O O . TYR A 1 79 ? 24.867 0.103 -35.590 1.00 85.50 79 TYR A O 1
ATOM 638 N N . VAL A 1 80 ? 26.326 -1.508 -36.138 1.00 86.25 80 VAL A N 1
ATOM 639 C CA . VAL A 1 80 ? 26.311 -2.149 -34.815 1.00 86.25 80 VAL A CA 1
ATOM 640 C C . VAL A 1 80 ? 26.876 -1.213 -33.750 1.00 86.25 80 VAL A C 1
ATOM 642 O O . VAL A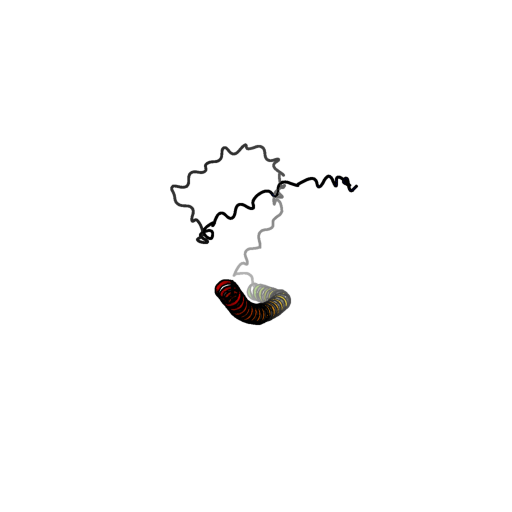 1 80 ? 26.270 -1.107 -32.685 1.00 86.25 80 VAL A O 1
ATOM 645 N N . LYS A 1 81 ? 27.962 -0.483 -34.029 1.00 85.88 81 LYS A N 1
ATOM 646 C CA . LYS A 1 81 ? 28.513 0.533 -33.116 1.00 85.88 81 LYS A CA 1
ATOM 647 C C . LYS A 1 81 ? 27.503 1.641 -32.830 1.00 85.88 81 LYS A C 1
ATOM 649 O O . LYS A 1 81 ? 27.262 1.954 -31.667 1.00 85.88 81 LYS A O 1
ATOM 654 N N . VAL A 1 82 ? 26.856 2.192 -33.859 1.00 84.38 82 VAL A N 1
ATOM 655 C CA . VAL A 1 82 ? 25.830 3.238 -33.695 1.00 84.38 82 VAL A CA 1
ATOM 656 C C . VAL A 1 82 ? 24.631 2.714 -32.901 1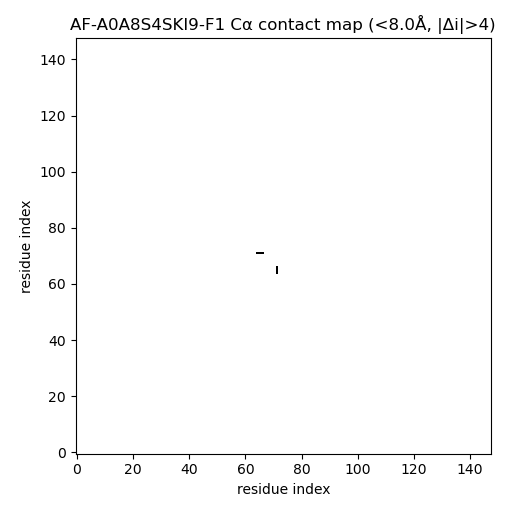.00 84.38 82 VAL A C 1
ATOM 658 O O . VAL A 1 82 ? 24.134 3.402 -32.010 1.00 84.38 82 VAL A O 1
ATOM 661 N N . MET A 1 83 ? 24.178 1.487 -33.172 1.00 81.25 83 MET A N 1
ATOM 662 C CA . MET A 1 83 ? 23.074 0.869 -32.433 1.00 81.25 83 MET A CA 1
ATOM 663 C C . MET A 1 83 ? 23.449 0.517 -30.990 1.00 81.25 83 MET A C 1
ATOM 665 O O . MET A 1 83 ? 22.597 0.636 -30.115 1.00 81.25 83 MET A O 1
ATOM 669 N N . ALA A 1 84 ? 24.685 0.089 -30.722 1.00 78.69 84 ALA A N 1
ATOM 670 C CA . ALA A 1 84 ? 25.169 -0.197 -29.372 1.00 78.69 84 ALA A CA 1
ATOM 671 C C . ALA A 1 84 ? 25.217 1.082 -28.530 1.00 78.69 84 ALA A C 1
ATOM 673 O O . ALA A 1 84 ? 24.622 1.124 -27.460 1.00 78.69 84 ALA A O 1
ATOM 674 N N . VAL A 1 85 ? 25.787 2.162 -29.071 1.00 77.25 85 VAL A N 1
ATOM 675 C CA . VAL A 1 85 ? 25.814 3.474 -28.405 1.00 77.25 85 VAL A CA 1
ATOM 676 C C . VAL A 1 85 ? 24.401 4.009 -28.169 1.00 77.25 85 VAL A C 1
ATOM 678 O O . VAL A 1 85 ? 24.105 4.489 -27.081 1.00 77.25 85 VAL A O 1
ATOM 681 N N . ALA A 1 86 ? 23.501 3.897 -29.153 1.00 72.06 86 ALA A N 1
ATOM 682 C CA . ALA A 1 86 ? 22.113 4.339 -29.003 1.00 72.06 86 ALA A CA 1
ATOM 683 C C . ALA A 1 86 ? 21.321 3.506 -27.980 1.00 72.06 86 ALA A C 1
ATOM 685 O O . ALA A 1 86 ? 20.393 4.014 -27.353 1.00 72.06 86 ALA A O 1
ATOM 686 N N . ARG A 1 87 ? 21.656 2.221 -27.816 1.00 66.06 87 ARG A N 1
ATOM 687 C CA . ARG A 1 87 ? 21.073 1.378 -26.768 1.00 66.06 87 ARG A CA 1
ATOM 688 C C . ARG A 1 87 ? 21.619 1.762 -25.407 1.00 66.06 87 ARG A C 1
ATOM 690 O O . ARG A 1 87 ? 20.817 1.937 -24.506 1.00 66.06 87 ARG A O 1
ATOM 697 N N . ASP A 1 88 ? 22.922 1.957 -25.270 1.00 63.78 88 ASP A N 1
ATOM 698 C CA . ASP A 1 88 ? 23.520 2.333 -23.991 1.00 63.78 88 ASP A CA 1
ATOM 699 C C . ASP A 1 88 ? 23.016 3.701 -23.512 1.00 63.78 88 ASP A C 1
ATOM 701 O O . ASP A 1 88 ? 22.717 3.854 -22.335 1.00 63.78 88 ASP A O 1
ATOM 705 N N . THR A 1 89 ? 22.805 4.676 -24.401 1.00 62.78 89 THR A N 1
ATOM 706 C CA . THR A 1 89 ? 22.249 5.981 -24.003 1.00 62.78 89 THR A CA 1
ATOM 707 C C . THR A 1 89 ? 20.770 5.911 -23.617 1.00 62.78 89 THR A C 1
ATOM 709 O O . THR A 1 89 ? 20.376 6.464 -22.596 1.00 62.78 89 THR A O 1
ATOM 712 N N . VAL A 1 90 ? 19.938 5.202 -24.388 1.00 60.59 90 VAL A N 1
ATOM 713 C CA . VAL A 1 90 ? 18.488 5.113 -24.126 1.00 60.59 90 VAL A CA 1
ATOM 714 C C . VAL A 1 90 ? 18.162 4.159 -22.975 1.00 60.59 90 VAL A C 1
ATOM 716 O O . VAL A 1 90 ? 17.185 4.378 -22.259 1.00 60.59 90 VAL A O 1
ATOM 719 N N . VAL A 1 91 ? 18.943 3.094 -22.793 1.00 58.81 91 VAL A N 1
ATOM 720 C CA . VAL A 1 91 ? 18.760 2.141 -21.695 1.00 58.81 91 VAL A CA 1
ATOM 721 C C . VAL A 1 91 ? 19.211 2.787 -20.392 1.00 58.81 91 VAL A C 1
ATOM 723 O O . VAL A 1 91 ? 18.408 2.823 -19.475 1.00 58.81 91 VAL A O 1
ATOM 726 N N . ASN A 1 92 ? 20.401 3.388 -20.325 1.00 57.53 92 ASN A N 1
ATOM 727 C CA . ASN A 1 92 ? 20.954 3.884 -19.061 1.00 57.53 92 ASN A CA 1
ATOM 728 C C . ASN A 1 92 ? 20.141 5.047 -18.451 1.00 57.53 92 ASN A C 1
ATOM 730 O O . ASN A 1 92 ? 19.929 5.077 -17.246 1.00 57.53 92 ASN A O 1
ATOM 734 N N . GLU A 1 93 ? 19.597 5.960 -19.266 1.00 59.72 93 GLU A N 1
ATOM 735 C CA . GLU A 1 93 ? 18.753 7.057 -18.754 1.00 59.72 93 GLU A CA 1
ATOM 736 C C . GLU A 1 93 ? 17.374 6.574 -18.268 1.00 59.72 93 GLU A C 1
ATOM 738 O O . GLU A 1 93 ? 16.862 7.062 -17.267 1.00 59.72 93 GLU A O 1
ATOM 743 N N . ASN A 1 94 ? 16.766 5.586 -18.935 1.00 58.81 94 ASN A N 1
ATOM 744 C CA . ASN A 1 94 ? 15.419 5.127 -18.578 1.00 58.81 94 ASN A CA 1
ATOM 745 C C . ASN A 1 94 ? 15.416 3.993 -17.542 1.00 58.81 94 ASN A C 1
ATOM 747 O O . ASN A 1 94 ? 14.435 3.840 -16.817 1.00 58.81 94 ASN A O 1
ATOM 751 N N . THR A 1 95 ? 16.461 3.163 -17.464 1.00 60.34 95 THR A N 1
ATOM 752 C CA . THR A 1 95 ? 16.510 2.061 -16.491 1.00 60.34 95 THR A CA 1
ATOM 753 C C . THR A 1 95 ? 16.792 2.546 -15.086 1.00 60.34 95 THR A C 1
ATOM 755 O O . THR A 1 95 ? 16.200 2.011 -14.151 1.00 60.34 95 THR A O 1
ATOM 758 N N . ASP A 1 96 ? 17.638 3.562 -14.933 1.00 62.78 96 ASP A N 1
ATOM 759 C CA . ASP A 1 96 ? 17.967 4.124 -13.624 1.00 62.78 96 ASP A CA 1
ATOM 760 C C . ASP A 1 96 ? 16.752 4.849 -13.027 1.00 62.78 96 ASP A C 1
ATOM 762 O O . ASP A 1 96 ? 16.401 4.640 -11.862 1.00 62.78 96 ASP A O 1
ATOM 766 N N . ASP A 1 97 ? 16.015 5.597 -13.851 1.00 74.62 97 ASP A N 1
ATOM 767 C CA . ASP A 1 97 ? 14.751 6.231 -13.461 1.00 74.62 97 ASP A CA 1
ATOM 768 C C . ASP A 1 97 ? 13.667 5.197 -13.095 1.00 74.62 97 ASP A C 1
ATOM 770 O O . ASP A 1 97 ? 12.944 5.362 -12.111 1.00 74.62 97 ASP A O 1
ATOM 774 N N . VAL A 1 98 ? 13.570 4.080 -13.827 1.00 82.88 98 VAL A N 1
ATOM 775 C CA . VAL A 1 98 ? 12.615 3.000 -13.509 1.00 82.88 98 VAL A CA 1
ATOM 776 C C . VAL A 1 98 ? 13.005 2.252 -12.231 1.00 82.88 98 VAL A C 1
ATOM 778 O O . VAL A 1 98 ? 12.137 1.919 -11.423 1.00 82.88 98 VAL A O 1
ATOM 781 N N . TRP A 1 99 ? 14.294 1.987 -12.020 1.00 85.75 99 TRP A N 1
ATOM 782 C CA . TRP A 1 99 ? 14.781 1.253 -10.852 1.00 85.75 99 TRP A CA 1
ATOM 783 C C . TRP A 1 99 ? 14.636 2.076 -9.569 1.00 85.75 99 TRP A C 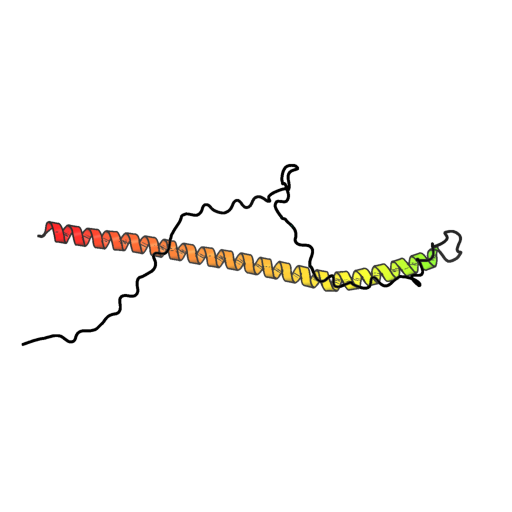1
ATOM 785 O O . TRP A 1 99 ? 14.142 1.583 -8.553 1.00 85.75 99 TRP A O 1
ATOM 795 N N . THR A 1 100 ? 14.972 3.365 -9.634 1.00 84.31 100 THR A N 1
ATOM 796 C CA . THR A 1 100 ? 14.760 4.299 -8.521 1.00 84.31 100 THR A CA 1
ATOM 797 C C . THR A 1 100 ? 13.275 4.477 -8.207 1.00 84.31 100 THR A C 1
ATOM 799 O O . THR A 1 100 ? 12.894 4.457 -7.033 1.00 84.31 100 THR A O 1
ATOM 802 N N . GLN A 1 101 ? 12.416 4.570 -9.227 1.00 86.38 101 GLN A N 1
ATOM 803 C CA . GLN A 1 101 ? 10.968 4.619 -9.038 1.00 86.38 101 GLN A CA 1
ATOM 804 C C . GLN A 1 101 ? 10.436 3.343 -8.373 1.00 86.38 101 GLN A C 1
ATOM 806 O O . GLN A 1 101 ? 9.586 3.424 -7.484 1.00 86.38 101 GLN A O 1
ATOM 811 N N . LEU A 1 102 ? 10.926 2.171 -8.778 1.00 89.25 102 LEU A N 1
ATOM 812 C CA . LEU A 1 102 ? 10.527 0.900 -8.181 1.00 89.25 102 LEU A CA 1
ATOM 813 C C . LEU A 1 102 ? 10.903 0.845 -6.696 1.00 89.25 102 LEU A C 1
ATOM 815 O O . LEU A 1 102 ? 10.047 0.549 -5.866 1.00 89.25 102 LEU A O 1
ATOM 819 N N . GLN A 1 103 ? 12.132 1.224 -6.348 1.00 89.81 103 GLN A N 1
ATOM 820 C CA . GLN A 1 103 ? 12.588 1.226 -4.959 1.00 89.81 103 GLN A CA 1
ATOM 821 C C . GLN A 1 103 ? 11.798 2.214 -4.083 1.00 89.81 103 GLN A C 1
ATOM 823 O O . GLN A 1 103 ? 11.453 1.900 -2.943 1.00 89.81 103 GLN A O 1
ATOM 828 N N . GLN A 1 104 ? 11.445 3.390 -4.616 1.00 87.94 104 GLN A N 1
ATOM 829 C CA . GLN A 1 104 ? 10.556 4.333 -3.925 1.00 87.94 104 GLN A CA 1
ATOM 830 C C . GLN A 1 104 ? 9.171 3.721 -3.674 1.00 87.94 104 GLN A C 1
ATOM 832 O O . GLN A 1 104 ? 8.631 3.820 -2.570 1.00 87.94 104 GLN A O 1
ATOM 837 N N . LYS A 1 105 ? 8.605 3.029 -4.670 1.00 91.31 105 LYS A N 1
ATOM 838 C CA . LYS A 1 105 ? 7.310 2.349 -4.527 1.00 91.31 105 LYS A CA 1
ATOM 839 C C . LYS A 1 105 ? 7.353 1.224 -3.500 1.00 91.31 105 LYS A C 1
ATOM 841 O O . LYS A 1 105 ? 6.392 1.063 -2.752 1.00 91.31 105 LYS A O 1
ATOM 846 N N . GLU A 1 106 ? 8.447 0.475 -3.439 1.00 89.50 106 GLU A N 1
ATOM 847 C CA . GLU A 1 106 ? 8.654 -0.549 -2.415 1.00 89.50 106 GLU A CA 1
ATOM 848 C C . GLU A 1 106 ? 8.727 0.067 -1.012 1.00 89.50 106 GLU A C 1
ATOM 850 O O . GLU A 1 106 ? 8.066 -0.430 -0.098 1.00 89.50 106 GLU A O 1
ATOM 855 N N . SER A 1 107 ? 9.438 1.190 -0.843 1.00 91.31 107 SER A N 1
ATOM 856 C CA . SER A 1 107 ? 9.482 1.889 0.448 1.00 91.31 107 SER A CA 1
ATOM 857 C C . SER A 1 107 ? 8.114 2.414 0.889 1.00 91.31 107 SER A C 1
ATOM 859 O O . SER A 1 107 ? 7.739 2.243 2.050 1.00 91.31 107 SER A O 1
ATOM 861 N N . ASP A 1 108 ? 7.333 2.977 -0.039 1.00 93.56 108 ASP A N 1
ATOM 862 C CA . ASP A 1 108 ? 5.984 3.475 0.245 1.00 93.56 108 ASP A CA 1
ATOM 863 C C . ASP A 1 108 ? 5.047 2.335 0.671 1.00 93.56 108 ASP A C 1
ATOM 865 O O . ASP A 1 108 ? 4.224 2.494 1.576 1.00 93.56 108 ASP A O 1
ATOM 869 N N . LEU A 1 109 ? 5.173 1.168 0.033 1.00 94.44 109 LEU A N 1
ATOM 870 C CA . LEU A 1 109 ? 4.359 -0.007 0.333 1.00 94.44 109 LEU A CA 1
ATOM 871 C C . LEU A 1 109 ? 4.648 -0.543 1.739 1.00 94.44 109 LEU A C 1
ATOM 873 O O . LEU A 1 109 ? 3.712 -0.835 2.487 1.00 94.44 109 LEU A O 1
ATOM 877 N N . LEU A 1 110 ? 5.925 -0.633 2.119 1.00 94.62 110 LEU A N 1
ATOM 878 C CA . LEU A 1 110 ? 6.324 -1.054 3.464 1.00 94.62 110 LEU A CA 1
ATOM 879 C C . LEU A 1 110 ? 5.818 -0.080 4.532 1.00 94.62 110 LEU A C 1
ATOM 881 O O . LEU A 1 110 ? 5.244 -0.515 5.532 1.00 94.62 110 LEU A O 1
ATOM 885 N N . LEU A 1 111 ? 5.957 1.228 4.295 1.00 95.06 111 LEU A N 1
ATOM 886 C CA . LEU A 1 111 ? 5.460 2.248 5.216 1.00 95.06 111 LEU A CA 1
ATOM 887 C C . LEU A 1 111 ? 3.936 2.162 5.386 1.00 95.06 111 LEU A C 1
ATOM 889 O O . LEU A 1 111 ? 3.429 2.228 6.506 1.00 95.06 111 LEU A O 1
ATOM 893 N N . ALA A 1 112 ? 3.188 1.974 4.295 1.00 95.62 112 ALA A N 1
ATOM 894 C CA . ALA A 1 112 ? 1.738 1.805 4.354 1.00 95.62 112 ALA A CA 1
ATOM 895 C C . ALA A 1 112 ? 1.333 0.575 5.184 1.00 95.62 112 ALA A C 1
ATOM 897 O O . ALA A 1 112 ? 0.354 0.632 5.932 1.00 95.62 112 ALA A O 1
ATOM 898 N N . ALA A 1 113 ? 2.095 -0.519 5.091 1.00 94.81 113 ALA A N 1
ATOM 899 C CA . ALA A 1 113 ? 1.867 -1.711 5.899 1.00 94.81 113 ALA A CA 1
ATOM 900 C C . ALA A 1 113 ? 2.133 -1.459 7.394 1.00 94.81 113 ALA A C 1
ATOM 902 O O . ALA A 1 113 ? 1.337 -1.877 8.236 1.00 94.81 113 ALA A O 1
ATOM 903 N N . GLU A 1 114 ? 3.205 -0.741 7.736 1.00 91.44 114 GLU A N 1
ATOM 904 C CA . GLU A 1 114 ? 3.529 -0.391 9.124 1.00 91.44 114 GLU A CA 1
ATOM 905 C C . GLU A 1 114 ? 2.470 0.532 9.744 1.00 91.44 114 GLU A C 1
ATOM 907 O O . GLU A 1 114 ? 1.961 0.258 10.833 1.00 91.44 114 GLU A O 1
ATOM 912 N N . LEU A 1 115 ? 2.059 1.575 9.017 1.00 95.75 115 LEU A N 1
ATOM 913 C CA . LEU A 1 115 ? 0.980 2.466 9.446 1.00 95.75 115 LEU A CA 1
ATOM 914 C C . LEU A 1 115 ? -0.353 1.719 9.578 1.00 95.75 115 LEU A C 1
ATOM 916 O O . LEU A 1 115 ? -1.091 1.942 10.539 1.00 95.75 115 LEU A O 1
ATOM 920 N N . GLY A 1 116 ? -0.650 0.806 8.650 1.00 94.81 116 GLY A N 1
ATOM 921 C CA . GLY A 1 116 ? -1.825 -0.060 8.718 1.00 94.81 116 GLY A CA 1
ATOM 922 C C . GLY A 1 116 ? -1.826 -0.936 9.970 1.00 94.81 116 GLY A C 1
ATOM 923 O O . GLY A 1 116 ? -2.845 -1.024 10.654 1.00 94.81 116 GLY A O 1
ATOM 924 N N . LYS A 1 117 ? -0.674 -1.518 10.324 1.00 93.44 117 LYS A N 1
ATOM 925 C CA . LYS A 1 117 ? -0.507 -2.305 11.551 1.00 93.44 117 LYS A CA 1
ATOM 926 C C . LYS A 1 117 ? -0.741 -1.458 12.803 1.00 93.44 117 LYS A C 1
ATOM 928 O O . LYS A 1 117 ? -1.533 -1.856 13.651 1.00 93.44 117 LYS A O 1
ATOM 933 N N . ALA A 1 118 ? -0.116 -0.284 12.895 1.00 93.06 118 ALA A N 1
ATOM 934 C CA . ALA A 1 118 ? -0.292 0.618 14.035 1.00 93.06 118 ALA A CA 1
ATOM 935 C C . ALA A 1 118 ? -1.753 1.087 14.192 1.00 93.06 118 ALA A C 1
ATOM 937 O O . ALA A 1 118 ? -2.259 1.235 15.306 1.00 93.06 118 ALA A O 1
ATOM 938 N N . LEU A 1 119 ? -2.453 1.309 13.074 1.00 95.38 119 LEU A N 1
ATOM 939 C CA . LEU A 1 119 ? -3.862 1.698 13.075 1.00 95.38 119 LEU A CA 1
ATOM 940 C C . LEU A 1 119 ? -4.775 0.549 13.521 1.00 95.38 119 LEU A C 1
ATOM 942 O O . LEU A 1 119 ? -5.729 0.785 14.264 1.00 95.38 119 LEU A O 1
ATOM 946 N N . LEU A 1 120 ? -4.491 -0.684 13.092 1.00 94.06 120 LEU A N 1
ATOM 947 C CA . LEU A 1 120 ? -5.208 -1.872 13.558 1.00 94.06 120 LEU A CA 1
ATOM 948 C C . LEU A 1 120 ? -5.006 -2.097 15.059 1.00 94.06 120 LEU A C 1
ATOM 950 O O . LEU A 1 120 ? -5.996 -2.258 15.763 1.00 94.06 120 LEU A O 1
ATOM 954 N N . GLU A 1 121 ? -3.770 -2.010 15.554 1.00 92.06 121 GLU A N 1
ATOM 955 C CA . GLU A 1 121 ? -3.446 -2.144 16.982 1.00 92.06 121 GLU A CA 1
ATOM 956 C C . GLU A 1 121 ? -4.214 -1.119 17.830 1.00 92.06 121 GLU A C 1
ATOM 958 O O . GLU A 1 121 ? -4.931 -1.488 18.759 1.00 92.06 121 GLU A O 1
ATOM 963 N N . LYS A 1 122 ? -4.198 0.164 17.437 1.00 93.81 122 LYS A N 1
ATOM 964 C CA . LYS A 1 122 ? -5.001 1.182 18.131 1.00 93.81 122 LYS A CA 1
ATOM 965 C C . LYS A 1 122 ? -6.502 0.923 18.072 1.00 93.81 122 LYS A C 1
ATOM 967 O O . LYS A 1 122 ? -7.201 1.224 19.036 1.00 93.81 122 LYS A O 1
ATOM 972 N N . ASN A 1 123 ? -7.018 0.410 16.958 1.00 91.88 123 ASN A N 1
ATOM 973 C CA . ASN A 1 123 ? -8.432 0.055 16.859 1.00 91.88 123 ASN A CA 1
ATOM 974 C C . ASN A 1 123 ? -8.791 -1.126 17.766 1.00 91.88 123 ASN A C 1
ATOM 976 O O . ASN A 1 123 ? -9.882 -1.136 18.330 1.00 91.88 123 ASN A O 1
ATOM 980 N N . GLU A 1 124 ? -7.910 -2.113 17.909 1.00 91.88 124 GLU A N 1
ATOM 981 C CA . GLU A 1 124 ? -8.107 -3.234 18.830 1.00 91.88 124 GLU A CA 1
ATOM 982 C C . GLU A 1 124 ? -8.099 -2.774 20.286 1.00 91.88 124 GLU A C 1
ATOM 984 O O . GLU A 1 124 ? -8.993 -3.149 21.042 1.00 91.88 124 GLU A O 1
ATOM 989 N N . ASP A 1 125 ? -7.158 -1.913 20.666 1.00 91.25 125 ASP A N 1
ATOM 990 C CA . ASP A 1 125 ? -7.109 -1.346 22.015 1.00 91.25 125 ASP A CA 1
ATOM 991 C C . ASP A 1 125 ? -8.351 -0.505 22.316 1.00 91.25 125 ASP A C 1
ATOM 993 O O . ASP A 1 125 ? -8.978 -0.668 23.361 1.00 91.25 125 ASP A O 1
ATOM 997 N N . LEU A 1 126 ? -8.784 0.333 21.368 1.00 91.00 126 LEU A N 1
ATOM 998 C CA . LEU A 1 126 ? -10.031 1.088 21.499 1.00 91.00 126 LEU A CA 1
ATOM 999 C C . LEU A 1 126 ? -11.254 0.175 21.629 1.00 91.00 126 LEU A C 1
ATOM 1001 O O . LEU A 1 126 ? -12.155 0.488 22.404 1.00 91.00 126 LEU A O 1
ATOM 1005 N N . LYS A 1 127 ? -11.302 -0.947 20.901 1.00 89.19 127 LYS A N 1
ATOM 1006 C CA . LYS A 1 127 ? -12.386 -1.934 21.029 1.00 89.19 127 LYS A CA 1
ATOM 1007 C C . LYS A 1 127 ? -12.388 -2.601 22.401 1.00 89.19 127 LYS A C 1
ATOM 1009 O O . LYS A 1 127 ? -13.455 -2.712 22.995 1.00 89.19 127 LYS A O 1
ATOM 1014 N N . LYS A 1 128 ? -11.222 -2.990 22.922 1.00 91.38 128 LYS A N 1
ATOM 1015 C CA . LYS A 1 128 ? -11.099 -3.557 24.276 1.00 91.38 128 LYS A CA 1
ATOM 1016 C C . LYS A 1 128 ? -11.540 -2.560 25.343 1.00 91.38 128 LYS A C 1
ATOM 1018 O O . LYS A 1 128 ? -12.277 -2.924 26.252 1.00 91.38 128 LYS A O 1
ATOM 1023 N N . GLU A 1 129 ? -11.137 -1.297 25.219 1.00 89.12 129 GLU A N 1
ATOM 1024 C CA . GLU A 1 129 ? -11.579 -0.243 26.138 1.00 89.12 129 GLU A CA 1
ATOM 1025 C C . GLU A 1 129 ? -13.089 0.010 26.027 1.00 89.12 129 GLU A C 1
ATOM 1027 O O . GLU A 1 129 ? -13.757 0.194 27.040 1.00 89.12 129 GLU A O 1
ATOM 1032 N N . GLN A 1 130 ? -13.664 -0.037 24.821 1.00 85.56 130 GLN A N 1
ATOM 1033 C CA . GLN A 1 130 ? -15.116 0.049 24.642 1.00 85.56 130 GLN A CA 1
ATOM 1034 C C . GLN A 1 130 ? -15.856 -1.115 25.301 1.00 85.56 130 GLN A C 1
ATOM 1036 O O . GLN A 1 130 ? -16.862 -0.876 25.963 1.00 85.56 130 GLN A O 1
ATOM 1041 N N . GLU A 1 131 ? -15.372 -2.345 25.138 1.00 88.50 131 GLU A N 1
ATOM 1042 C CA . GLU A 1 131 ? -15.947 -3.534 25.773 1.00 88.50 131 GLU A CA 1
ATOM 1043 C C . GLU A 1 131 ? -15.869 -3.432 27.298 1.00 88.50 131 GLU A C 1
ATOM 1045 O O . GLU A 1 131 ? -16.889 -3.540 27.975 1.00 88.50 131 GLU A O 1
ATOM 1050 N N . ARG A 1 132 ? -14.699 -3.076 27.839 1.00 88.12 132 ARG A N 1
ATOM 1051 C CA . ARG A 1 132 ? -14.510 -2.847 29.274 1.00 88.12 132 ARG A CA 1
ATOM 1052 C C . ARG A 1 132 ? -15.451 -1.771 29.814 1.00 88.12 132 ARG A C 1
ATOM 1054 O O . ARG A 1 132 ? -16.085 -1.960 30.850 1.00 88.12 132 ARG A O 1
ATOM 1061 N N . LEU A 1 133 ? -15.552 -0.632 29.132 1.00 86.31 133 LEU A N 1
ATOM 1062 C CA . LEU A 1 133 ? -16.460 0.437 29.540 1.00 86.31 133 LEU A CA 1
ATOM 1063 C C . LEU A 1 133 ? -17.916 -0.026 29.461 1.00 86.31 133 LEU A C 1
ATOM 1065 O O . LEU A 1 133 ? -18.686 0.257 30.375 1.00 86.31 133 LEU A O 1
ATOM 1069 N N . ALA A 1 134 ? -18.301 -0.757 28.414 1.00 82.69 134 ALA A N 1
ATOM 1070 C CA . ALA A 1 134 ? -19.644 -1.310 28.276 1.00 82.69 134 ALA A CA 1
ATOM 1071 C C . ALA A 1 134 ? -19.983 -2.278 29.421 1.00 82.69 134 ALA A C 1
ATOM 1073 O O . ALA A 1 134 ? -21.071 -2.179 29.989 1.00 82.69 134 ALA A O 1
ATOM 1074 N N . GLU A 1 135 ? -19.051 -3.143 29.822 1.00 84.62 135 GLU A N 1
ATOM 1075 C CA . GLU A 1 135 ? -19.195 -4.011 30.994 1.00 84.62 135 GLU A CA 1
ATOM 1076 C C . GLU A 1 135 ? -19.326 -3.206 32.294 1.00 84.62 135 GLU A C 1
ATOM 1078 O O . GLU A 1 135 ? -20.213 -3.472 33.107 1.00 84.62 135 GLU A O 1
ATOM 1083 N N . GLU A 1 136 ? -18.491 -2.182 32.493 1.00 83.69 136 GLU A N 1
ATOM 1084 C CA . GLU A 1 136 ? -18.564 -1.306 33.667 1.00 83.69 136 GLU A CA 1
ATOM 1085 C C . GLU A 1 136 ? -19.904 -0.556 33.740 1.00 83.69 136 GLU A C 1
ATOM 1087 O O . GLU A 1 136 ? -20.478 -0.409 34.824 1.00 83.69 136 GLU A O 1
ATOM 1092 N N . TYR A 1 137 ? -20.427 -0.098 32.600 1.00 81.50 137 TYR A N 1
ATOM 1093 C CA . TYR A 1 137 ? -21.745 0.525 32.518 1.00 81.50 137 TYR A CA 1
ATOM 1094 C C . TYR A 1 137 ? -22.873 -0.487 32.747 1.00 81.50 137 TYR A C 1
ATOM 1096 O O . TYR A 1 137 ? -23.782 -0.176 33.516 1.00 81.50 137 TYR A O 1
ATOM 1104 N N . SER A 1 138 ? -22.803 -1.696 32.175 1.00 79.56 138 SER A N 1
ATOM 1105 C CA . SER A 1 138 ? -23.779 -2.770 32.430 1.00 79.56 138 SER A CA 1
ATOM 1106 C C . SER A 1 138 ? -23.840 -3.103 33.915 1.00 79.56 138 SER A C 1
ATOM 1108 O O . SER A 1 138 ? -24.907 -3.094 34.520 1.00 79.56 138 SER A O 1
ATOM 1110 N N . LYS A 1 139 ? -22.678 -3.271 34.549 1.00 80.75 139 LYS A N 1
ATOM 1111 C CA . LYS A 1 139 ? -22.579 -3.574 35.976 1.00 80.75 139 LYS A CA 1
ATOM 1112 C C . LYS A 1 139 ? -23.154 -2.459 36.848 1.00 80.75 139 LYS A C 1
ATOM 1114 O O . LYS A 1 139 ? -23.843 -2.733 37.827 1.00 80.75 139 LYS A O 1
ATOM 1119 N N . LYS A 1 140 ? -22.899 -1.191 36.506 1.00 78.00 140 LYS A N 1
ATOM 1120 C CA . LYS A 1 140 ? -23.509 -0.047 37.208 1.00 78.00 140 LYS A CA 1
ATOM 1121 C C . LYS A 1 140 ? -25.029 -0.036 37.047 1.00 78.00 140 LYS A C 1
ATOM 1123 O O . LYS A 1 140 ? -25.722 0.222 38.028 1.00 78.00 140 LYS A O 1
ATOM 1128 N N . LEU A 1 141 ? -25.533 -0.340 35.850 1.00 77.44 141 LEU A N 1
ATOM 1129 C CA . LEU A 1 141 ? -26.969 -0.417 35.584 1.00 77.44 141 LEU A CA 1
ATOM 1130 C C . LEU A 1 141 ? -27.632 -1.559 36.362 1.00 77.44 141 LEU A C 1
ATOM 1132 O O . LEU A 1 141 ? -28.659 -1.333 36.996 1.00 77.44 141 LEU A O 1
ATOM 1136 N N . GLU A 1 142 ? -27.020 -2.741 36.397 1.00 71.19 142 GLU A N 1
ATOM 1137 C CA . GLU A 1 142 ? -27.510 -3.892 37.164 1.00 71.19 142 GLU A CA 1
ATOM 1138 C C . GLU A 1 142 ? -27.587 -3.591 38.665 1.00 71.19 142 GLU A C 1
ATOM 1140 O O . GLU A 1 142 ? -28.605 -3.864 39.297 1.00 71.19 142 GLU A O 1
ATOM 1145 N N . VAL A 1 143 ? -26.563 -2.950 39.240 1.00 65.94 143 VAL A N 1
ATOM 1146 C CA . VAL A 1 143 ? -26.569 -2.554 40.660 1.00 65.94 143 VAL A CA 1
ATOM 1147 C C . VAL A 1 143 ? -27.628 -1.482 40.939 1.00 65.94 143 VAL A C 1
ATOM 1149 O O . VAL A 1 143 ? -28.285 -1.533 41.977 1.00 65.94 143 VAL A O 1
ATOM 1152 N N . SER A 1 144 ? -27.846 -0.537 40.018 1.00 66.50 144 SER A N 1
ATOM 1153 C CA . SER A 1 144 ? -28.916 0.458 40.170 1.00 66.50 144 SER A CA 1
ATOM 1154 C C . SER A 1 144 ? -30.322 -0.132 40.033 1.00 66.50 144 SER A C 1
ATOM 1156 O O . SER A 1 144 ? -31.226 0.324 40.725 1.00 66.50 144 SER A O 1
ATOM 1158 N N . PHE A 1 145 ? -30.505 -1.157 39.196 1.00 62.16 145 PHE A N 1
ATOM 1159 C CA . PHE A 1 145 ? -31.790 -1.840 39.026 1.00 62.16 145 PHE A CA 1
ATOM 1160 C C . PHE A 1 145 ? -32.093 -2.827 40.157 1.00 62.16 145 PHE A C 1
ATOM 1162 O O . PHE A 1 145 ? -33.257 -3.041 40.463 1.00 62.16 145 PHE A O 1
ATOM 1169 N N . LEU A 1 146 ? -31.073 -3.413 40.790 1.00 59.38 146 LEU A N 1
ATOM 1170 C CA . LEU A 1 146 ? -31.238 -4.280 41.963 1.00 59.38 146 LEU A CA 1
ATOM 1171 C C . LEU A 1 146 ? -31.434 -3.501 43.275 1.00 59.38 146 LEU A C 1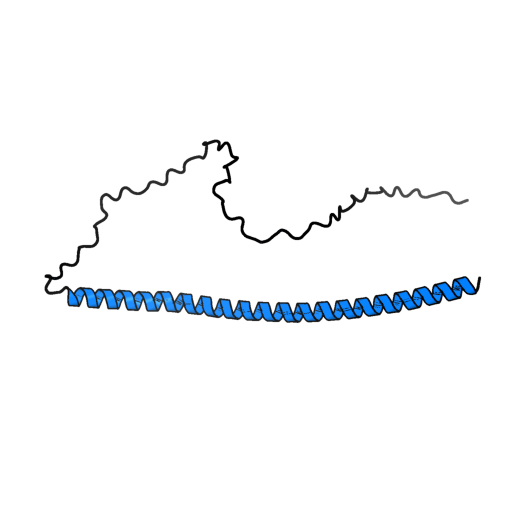
ATOM 1173 O O . LEU A 1 146 ? -31.874 -4.079 44.266 1.00 59.38 146 LEU A O 1
ATOM 1177 N N . SER A 1 147 ? -31.087 -2.212 43.298 1.00 54.44 147 SER A N 1
ATOM 1178 C CA . SER A 1 147 ? -31.259 -1.326 44.458 1.00 54.44 147 SER A CA 1
ATOM 1179 C C . SER A 1 147 ? -32.593 -0.558 44.462 1.00 54.44 147 SER A C 1
ATOM 1181 O O . SER A 1 147 ? -32.835 0.185 45.418 1.00 54.44 147 SER A O 1
ATOM 1183 N N . ALA A 1 148 ? -33.416 -0.683 43.418 1.00 48.94 148 ALA A N 1
ATOM 1184 C CA . ALA A 1 148 ? -34.721 -0.027 43.279 1.00 48.94 148 ALA A CA 1
ATOM 1185 C C . ALA A 1 148 ? -35.867 -1.034 43.435 1.00 48.94 148 ALA A C 1
ATOM 1187 O O . ALA A 1 148 ? -36.890 -0.648 44.044 1.00 48.94 148 ALA A O 1
#

pLDDT: mean 70.59, std 15.1, range [40.62, 95.75]

Mean predicted aligned error: 22.88 Å

Radius of gyration: 37.02 Å; Cα contacts (8 Å, |Δi|>4): 3; chains: 1; bounding box: 80×50×97 Å

InterPro domains:
  IPR051149 Spindly/BICDR Dynein Motor Adapter [PTHR32123] (71-142)

Foldseek 3Di:
DDDDDDDPPPPDPDDDDPPDPDDDPDPDDDDDDPPDDDPDPDPPDDPPPPPPPPPPPPPDDPPPQDPPDPCSVVVVVVVVVVVVVVCCVVCVVVVVVVVVVVVVVVVVVVVVVVVVVVVVVVVVVVVVVVVVVVVVVVVVVVVVVVVD

Organism: NCBI:txid348720

Solvent-accessible surface area (backbone atoms only — not comparable to full-atom values): 9685 Å² total; per-residue (Å²): 137,90,82,83,86,84,76,85,74,81,78,75,79,77,75,79,80,81,81,69,88,69,76,80,78,80,83,71,83,84,72,90,52,101,79,72,73,83,91,62,90,77,78,90,76,71,86,73,78,75,75,76,73,74,77,72,85,78,70,74,70,80,78,79,81,51,92,84,43,97,52,46,69,58,55,48,50,51,50,49,52,54,52,50,54,54,44,55,57,57,44,56,62,52,49,54,55,50,51,53,50,49,53,52,52,50,53,52,52,53,49,51,51,52,53,49,50,56,52,50,52,52,50,51,52,51,48,52,51,48,49,52,50,51,51,56,49,50,52,51,49,53,54,56,64,74,72,107

Sequence (148 aa):
MAAEFSANISRSSRKNSDYTDKEPPDRSPNFITEQTEFVGKGSTKTLKHRRTRSRSGNRKPPALLSLSDE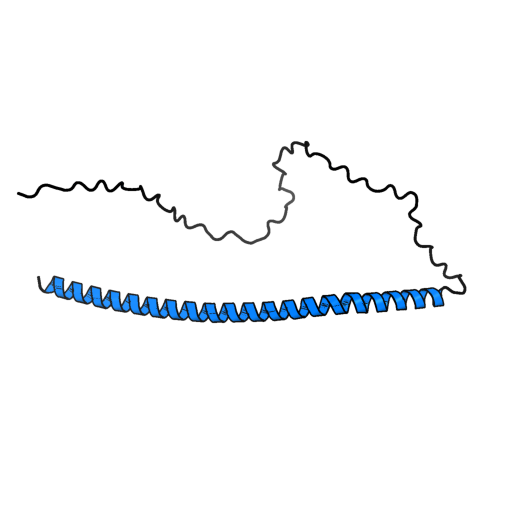NFFEDLEDYVKVMAVARDTVVNENTDDVWTQLQQKESDLLLAAELGKALLEKNEDLKKEQERLAEEYSKKLEVSFLSA